Protein AF-A0A0F8ZP83-F1 (afdb_monomer_lite)

Organism: NCBI:txid412755

Foldseek 3Di:
DVLLCVLVVLVVQLLVQLCVQLVVVVLNVCSVCPQPVCPPCLNVVQVSCQAPNDDDQFANCADPVRHGDLPCRSRPSNVRSVVVSLCVQLLNQVVQWDQDPVRDIDGDDRDPSSVSSVVSSVSSVVVSVVD

pLDDT: mean 89.56, std 13.1, range [46.12, 98.75]

InterPro domains:
  IPR043721 Family of unknown function DUF5662 [PF18907] (5-127)

Structure (mmCIF, N/CA/C/O backbone):
data_AF-A0A0F8ZP83-F1
#
_entry.id   AF-A0A0F8ZP83-F1
#
loop_
_atom_site.group_PDB
_atom_site.id
_atom_site.type_symbol
_atom_site.label_atom_id
_atom_site.label_alt_id
_atom_site.label_comp_id
_atom_site.label_asym_id
_atom_site.label_entity_id
_atom_site.label_seq_id
_atom_site.pdbx_PDB_ins_code
_atom_site.Cartn_x
_atom_site.Cartn_y
_atom_site.Cartn_z
_atom_site.occupancy
_atom_site.B_iso_or_equiv
_atom_site.auth_seq_id
_atom_site.auth_comp_id
_atom_site.auth_asym_id
_atom_site.auth_atom_id
_atom_site.pdbx_PDB_model_num
ATOM 1 N N . MET A 1 1 ? 17.027 15.631 -5.068 1.00 65.50 1 MET A N 1
ATOM 2 C CA . MET A 1 1 ? 16.570 15.962 -3.698 1.00 65.50 1 MET A CA 1
ATOM 3 C C . MET A 1 1 ? 15.066 16.210 -3.624 1.00 65.50 1 MET A C 1
ATOM 5 O O . MET A 1 1 ? 14.412 15.452 -2.929 1.00 65.50 1 MET A O 1
ATOM 9 N N . LYS A 1 2 ? 14.483 17.157 -4.380 1.00 87.19 2 LYS A N 1
ATOM 10 C CA . LYS A 1 2 ? 13.035 17.475 -4.326 1.00 87.19 2 LYS A CA 1
ATOM 11 C C . LYS A 1 2 ? 12.098 16.253 -4.436 1.00 87.19 2 LYS A C 1
ATOM 13 O O . LYS A 1 2 ? 11.262 16.070 -3.562 1.00 87.19 2 LYS A O 1
ATOM 18 N N . LYS A 1 3 ? 12.316 15.368 -5.419 1.00 88.31 3 LYS A N 1
ATOM 19 C CA . LYS A 1 3 ? 11.506 14.147 -5.614 1.00 88.31 3 LYS A CA 1
ATOM 20 C C . LYS A 1 3 ? 11.508 13.171 -4.429 1.00 88.31 3 LYS A C 1
ATOM 22 O O . LYS A 1 3 ? 10.479 12.586 -4.128 1.00 88.31 3 LYS A O 1
ATOM 27 N N . TYR A 1 4 ? 12.636 13.047 -3.721 1.00 91.56 4 TYR A N 1
ATOM 28 C CA . TYR A 1 4 ? 12.756 12.171 -2.549 1.00 91.56 4 TYR A CA 1
ATOM 29 C C . TYR A 1 4 ? 11.846 12.660 -1.429 1.00 91.56 4 TYR A C 1
ATOM 31 O O . TYR A 1 4 ? 11.096 11.877 -0.86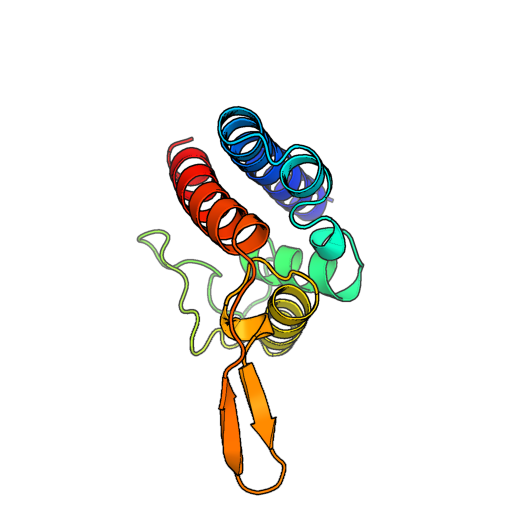1 1.00 91.56 4 TYR A O 1
ATOM 39 N N . PHE A 1 5 ? 11.881 13.967 -1.154 1.00 93.31 5 PHE A N 1
ATOM 40 C CA . PHE A 1 5 ? 11.021 14.583 -0.150 1.00 93.31 5 PHE A CA 1
ATOM 41 C C . PHE A 1 5 ? 9.548 14.539 -0.554 1.00 93.31 5 PHE A C 1
ATOM 43 O O . PHE A 1 5 ? 8.713 14.265 0.296 1.00 93.31 5 PHE A O 1
ATOM 50 N N . GLN A 1 6 ? 9.226 14.751 -1.834 1.00 91.31 6 GLN A N 1
ATOM 51 C CA . GLN A 1 6 ? 7.848 14.653 -2.324 1.00 91.31 6 GLN A CA 1
ATOM 52 C C . GLN A 1 6 ? 7.279 13.242 -2.146 1.00 91.31 6 GLN A C 1
ATOM 54 O O . GLN A 1 6 ? 6.196 13.093 -1.586 1.00 91.31 6 GLN A O 1
ATOM 59 N N . TYR A 1 7 ? 8.025 12.214 -2.559 1.00 93.00 7 TYR A N 1
ATOM 60 C CA . TYR A 1 7 ? 7.585 10.831 -2.406 1.00 93.00 7 TYR A CA 1
ATOM 61 C C . TYR A 1 7 ? 7.539 10.397 -0.935 1.00 93.00 7 TYR A C 1
ATOM 63 O O . TYR A 1 7 ? 6.557 9.804 -0.500 1.00 93.00 7 TYR A O 1
ATOM 71 N N . LEU A 1 8 ? 8.555 10.742 -0.136 1.00 95.69 8 LEU A N 1
ATOM 72 C CA . LEU A 1 8 ? 8.561 10.436 1.297 1.00 95.69 8 LEU A CA 1
ATOM 73 C C . LEU A 1 8 ? 7.386 11.104 2.022 1.00 95.69 8 LEU A C 1
ATOM 75 O O . LEU A 1 8 ? 6.731 10.466 2.842 1.00 95.69 8 LEU A O 1
ATOM 79 N N . TRP A 1 9 ? 7.097 12.369 1.705 1.00 94.69 9 TRP A N 1
ATOM 80 C CA . TRP A 1 9 ? 5.954 13.087 2.265 1.00 94.69 9 TRP A CA 1
ATOM 81 C C . TRP A 1 9 ? 4.629 12.427 1.886 1.00 94.69 9 TRP A C 1
ATOM 83 O O . TRP A 1 9 ? 3.775 12.243 2.751 1.00 94.69 9 TRP A O 1
ATOM 93 N N . TYR A 1 10 ? 4.485 12.011 0.625 1.00 93.00 10 TYR A N 1
ATOM 94 C CA . TYR A 1 10 ? 3.336 11.234 0.168 1.00 93.00 10 TYR A CA 1
ATOM 95 C C . TYR A 1 10 ? 3.164 9.942 0.983 1.00 93.00 10 TYR A C 1
ATOM 97 O O . TYR A 1 10 ? 2.094 9.722 1.542 1.00 93.00 10 TYR A O 1
ATOM 105 N N . VAL A 1 11 ? 4.224 9.142 1.147 1.00 95.56 11 VAL A N 1
ATOM 106 C CA . VAL A 1 11 ? 4.171 7.887 1.922 1.00 95.56 11 VAL A CA 1
ATOM 107 C C . VAL A 1 11 ? 3.778 8.138 3.381 1.00 95.56 11 VAL A C 1
ATOM 109 O O . VAL A 1 11 ? 2.905 7.449 3.907 1.00 95.56 11 VAL A O 1
ATOM 112 N N . ILE A 1 12 ? 4.383 9.133 4.042 1.00 96.38 12 ILE A N 1
ATOM 113 C CA . ILE A 1 12 ? 4.078 9.470 5.444 1.00 96.38 12 ILE A CA 1
ATOM 114 C C . ILE A 1 12 ? 2.616 9.898 5.596 1.00 96.38 12 ILE A C 1
ATOM 116 O O . ILE A 1 12 ? 1.935 9.471 6.531 1.00 96.38 12 ILE A O 1
ATOM 120 N N . ARG A 1 13 ? 2.128 10.737 4.681 1.00 95.62 13 ARG A N 1
ATOM 121 C CA . ARG A 1 13 ? 0.768 11.267 4.722 1.00 95.62 13 ARG A CA 1
ATOM 122 C C . ARG A 1 13 ? -0.281 10.191 4.448 1.00 95.62 13 ARG A C 1
ATOM 124 O O . ARG A 1 13 ? -1.229 10.085 5.227 1.00 95.62 13 ARG A O 1
ATOM 131 N N . HIS A 1 14 ? -0.083 9.371 3.415 1.00 96.00 14 HIS A N 1
ATOM 132 C CA . HIS A 1 14 ? -0.947 8.225 3.118 1.00 96.00 14 HIS A CA 1
ATOM 133 C C . HIS A 1 14 ? -1.035 7.307 4.336 1.00 96.00 14 HIS A C 1
ATOM 135 O O . HIS A 1 14 ? -2.114 7.077 4.886 1.00 96.00 14 HIS A O 1
ATOM 141 N N . LYS A 1 15 ? 0.130 6.905 4.861 1.00 96.81 15 LYS A N 1
ATOM 142 C CA . LYS A 1 15 ? 0.229 6.065 6.053 1.00 96.81 15 LYS A CA 1
ATOM 143 C C . LYS A 1 15 ? -0.502 6.659 7.257 1.00 96.81 15 LYS A C 1
ATOM 145 O O . LYS A 1 15 ? -1.151 5.920 7.993 1.00 96.81 15 LYS A O 1
ATOM 150 N N . TRP A 1 16 ? -0.422 7.972 7.470 1.00 97.38 16 TRP A N 1
ATOM 151 C CA . TRP A 1 16 ? -1.140 8.647 8.552 1.00 97.38 16 TRP A CA 1
ATOM 152 C C . TRP A 1 16 ? -2.661 8.501 8.420 1.00 97.38 16 TRP A C 1
ATOM 154 O O . TRP A 1 16 ? -3.335 8.193 9.407 1.00 97.38 16 TRP A O 1
ATOM 164 N N . PHE A 1 17 ? -3.216 8.685 7.219 1.00 97.88 17 PHE A N 1
ATOM 165 C CA . PHE A 1 17 ? -4.652 8.511 6.999 1.00 97.88 17 PHE A CA 1
ATOM 166 C C . PHE A 1 17 ? -5.095 7.063 7.201 1.00 97.88 17 PHE A C 1
ATOM 168 O O . PHE A 1 17 ? -6.077 6.840 7.913 1.00 97.88 17 PHE A O 1
ATOM 175 N N . VAL A 1 18 ? -4.351 6.096 6.660 1.00 98.38 18 VAL A N 1
ATOM 176 C CA . VAL A 1 18 ? -4.659 4.669 6.841 1.00 98.38 18 VAL A CA 1
ATOM 177 C C . VAL A 1 18 ? -4.577 4.275 8.312 1.00 98.38 18 VAL A C 1
ATOM 179 O O . VAL A 1 18 ? -5.500 3.658 8.837 1.00 98.38 18 VAL A O 1
ATOM 182 N N . MET A 1 19 ? -3.536 4.716 9.024 1.00 98.31 19 MET A N 1
ATOM 183 C CA . MET A 1 19 ? -3.376 4.451 10.455 1.00 98.31 19 MET A CA 1
ATOM 184 C C . MET A 1 19 ? -4.578 4.951 11.267 1.00 98.31 19 MET A C 1
ATOM 186 O O . MET A 1 19 ? -5.069 4.230 12.135 1.00 98.31 19 MET A O 1
ATOM 190 N N . ARG A 1 20 ? -5.102 6.147 10.965 1.00 98.31 20 ARG A N 1
ATOM 191 C CA . ARG A 1 20 ? -6.299 6.681 11.637 1.00 98.31 20 ARG A CA 1
ATOM 192 C C . ARG A 1 20 ? -7.538 5.826 11.397 1.00 98.31 20 ARG A C 1
ATOM 194 O O . ARG A 1 20 ? -8.329 5.665 12.324 1.00 98.31 20 ARG A O 1
ATOM 201 N N . GLU A 1 21 ? -7.731 5.304 10.189 1.00 98.38 21 GLU A N 1
ATOM 202 C CA . GLU A 1 21 ? -8.861 4.414 9.903 1.00 98.38 21 GLU A CA 1
ATOM 203 C C . GLU A 1 21 ? -8.678 3.044 10.563 1.00 98.38 21 GLU A C 1
ATOM 205 O O . GLU A 1 21 ? -9.590 2.583 11.249 1.00 98.38 21 GLU A O 1
ATOM 210 N N . CYS A 1 22 ? -7.479 2.459 10.499 1.00 98.62 22 CYS A N 1
ATOM 211 C CA . CYS A 1 22 ? -7.144 1.216 11.199 1.00 98.62 22 CYS A CA 1
ATOM 212 C C . CYS A 1 22 ? -7.400 1.318 12.713 1.00 98.62 22 CYS A C 1
ATOM 214 O O . CYS A 1 22 ? -7.931 0.391 13.325 1.00 98.62 22 CYS A O 1
ATOM 216 N N . PHE A 1 23 ? -7.080 2.463 13.326 1.00 98.56 23 PHE A N 1
ATOM 217 C CA . PHE A 1 23 ? -7.276 2.683 14.762 1.00 98.56 23 PHE A CA 1
ATOM 218 C C . PHE A 1 23 ? -8.756 2.740 15.152 1.00 98.56 23 PHE A C 1
ATOM 220 O O . PHE A 1 23 ? -9.113 2.262 16.227 1.00 98.56 23 PHE A O 1
ATOM 227 N N . LYS A 1 24 ? -9.631 3.256 14.279 1.00 98.25 24 LYS A N 1
ATOM 228 C CA . LYS A 1 24 ? -11.089 3.204 14.493 1.00 98.25 24 LYS A CA 1
ATOM 229 C C . LYS A 1 24 ? -11.635 1.778 14.434 1.00 98.25 24 LYS A C 1
ATOM 231 O O . LYS A 1 24 ? -12.647 1.499 15.062 1.00 98.25 24 LYS A O 1
ATOM 236 N N . GLN A 1 25 ? -10.972 0.898 13.686 1.00 98.12 25 GLN A N 1
ATOM 237 C CA . GLN A 1 25 ? -11.347 -0.509 13.523 1.00 98.12 25 GLN A CA 1
ATOM 238 C C . GLN A 1 25 ? -10.678 -1.443 14.552 1.00 98.12 25 GLN A C 1
ATOM 240 O O . GLN A 1 25 ? -10.880 -2.654 14.498 1.00 98.12 25 GLN A O 1
ATOM 245 N N . GLY A 1 26 ? -9.863 -0.910 15.474 1.00 98.25 26 GLY A N 1
ATOM 246 C CA . GLY A 1 26 ? -9.164 -1.691 16.503 1.00 98.25 26 GLY A CA 1
ATOM 247 C C . GLY A 1 26 ? -7.952 -2.495 16.008 1.00 98.25 26 GLY A C 1
ATOM 248 O O . GLY A 1 26 ? -7.355 -3.237 16.783 1.00 98.25 26 GLY A O 1
ATOM 249 N N . ILE A 1 27 ? -7.544 -2.342 14.743 1.00 98.44 27 ILE A N 1
ATOM 250 C CA . ILE A 1 27 ? -6.386 -3.035 14.147 1.00 98.44 27 ILE A CA 1
ATOM 251 C C . ILE A 1 27 ? -5.123 -2.161 14.219 1.00 98.44 27 ILE A C 1
ATOM 253 O O . ILE A 1 27 ? -4.555 -1.726 13.216 1.00 98.44 27 ILE A O 1
ATOM 257 N N . TYR A 1 28 ? -4.689 -1.857 15.446 1.00 98.38 28 TYR A N 1
ATOM 258 C CA . TYR A 1 28 ? -3.593 -0.913 15.704 1.00 98.38 28 TYR A CA 1
ATOM 259 C C . TYR A 1 28 ? -2.267 -1.339 15.070 1.00 98.38 28 TYR A C 1
ATOM 261 O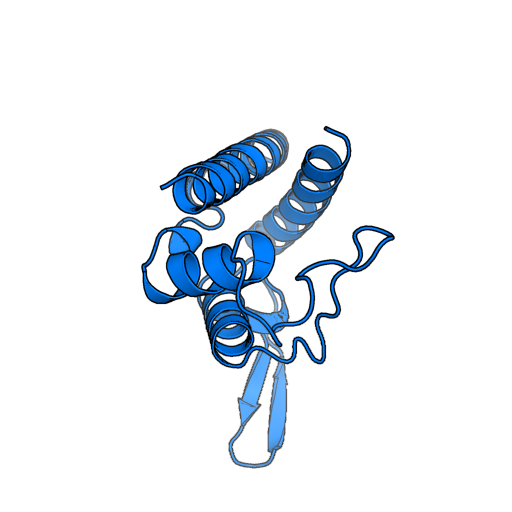 O . TYR A 1 28 ? -1.572 -0.512 14.479 1.00 98.38 28 TYR A O 1
ATOM 269 N N . TRP A 1 29 ? -1.928 -2.629 15.156 1.00 98.25 29 TRP A N 1
ATOM 270 C CA . TRP A 1 29 ? -0.683 -3.151 14.594 1.00 98.25 29 TRP A CA 1
ATOM 271 C C . TRP A 1 29 ? -0.629 -2.975 13.076 1.00 98.25 29 TRP A C 1
ATOM 273 O O . TRP A 1 29 ? 0.371 -2.481 12.557 1.00 98.25 29 TRP A O 1
ATOM 283 N N . GLN A 1 30 ? -1.718 -3.296 12.374 1.00 98.38 30 GLN A N 1
ATOM 284 C CA . GLN A 1 30 ? -1.858 -3.076 10.935 1.00 98.38 30 GLN A CA 1
ATOM 285 C C . GLN A 1 30 ? -1.699 -1.591 10.606 1.00 98.38 30 GLN A C 1
ATOM 287 O O . GLN A 1 30 ? -0.890 -1.250 9.760 1.00 98.38 30 GLN A O 1
ATOM 292 N N . GLY A 1 31 ? -2.348 -0.678 11.337 1.00 98.19 31 GLY A N 1
ATOM 293 C CA . GLY A 1 31 ? -2.162 0.765 11.121 1.00 98.19 31 GLY A CA 1
ATOM 294 C C . GLY A 1 31 ? -0.704 1.232 11.280 1.00 98.19 31 GLY A C 1
ATOM 295 O O . GLY A 1 31 ? -0.181 1.975 10.442 1.00 98.19 31 GLY A O 1
ATOM 296 N N . VAL A 1 32 ? -0.016 0.762 12.326 1.00 98.12 32 VAL A N 1
ATOM 297 C CA . VAL A 1 32 ? 1.394 1.103 12.589 1.00 98.12 32 VAL A CA 1
ATOM 298 C C . VAL A 1 32 ? 2.331 0.485 11.554 1.00 98.12 32 VAL A C 1
ATOM 300 O O . VAL A 1 32 ? 3.284 1.144 11.140 1.00 98.12 32 VAL A O 1
ATOM 303 N N . THR A 1 33 ? 2.055 -0.725 11.071 1.00 97.88 33 THR A N 1
ATOM 304 C CA . THR A 1 33 ? 2.931 -1.443 10.126 1.00 97.88 33 THR A CA 1
ATOM 305 C C . THR A 1 33 ? 2.560 -1.301 8.657 1.00 97.88 33 THR A C 1
ATOM 307 O O . THR A 1 33 ? 3.374 -1.648 7.804 1.00 97.88 33 THR A O 1
ATOM 310 N N . HIS A 1 34 ? 1.404 -0.701 8.370 1.00 98.38 34 HIS A N 1
ATOM 311 C CA . HIS A 1 34 ? 0.891 -0.476 7.025 1.00 98.38 34 HIS A CA 1
ATOM 312 C C . HIS A 1 34 ? 1.973 0.114 6.119 1.00 98.38 34 HIS A C 1
ATOM 314 O O . HIS A 1 34 ? 2.530 1.174 6.438 1.00 98.38 34 HIS A O 1
ATOM 320 N N . ASP A 1 35 ? 2.272 -0.594 5.031 1.00 97.69 35 ASP A N 1
ATOM 321 C CA . ASP A 1 35 ? 3.151 -0.160 3.948 1.00 97.69 35 ASP A CA 1
ATOM 322 C C . ASP A 1 35 ? 4.558 0.300 4.345 1.00 97.69 35 ASP A C 1
ATOM 324 O O . ASP A 1 35 ? 5.217 1.032 3.606 1.00 97.69 35 ASP A O 1
ATOM 328 N N . ILE A 1 36 ? 5.099 -0.187 5.469 1.00 97.25 36 ILE A N 1
ATOM 329 C CA . ILE A 1 36 ? 6.504 0.086 5.830 1.00 97.25 36 ILE A CA 1
ATOM 330 C C . ILE A 1 36 ? 7.467 -0.369 4.716 1.00 97.25 36 ILE A C 1
ATOM 332 O O . ILE A 1 36 ? 8.525 0.238 4.527 1.00 97.25 36 ILE A O 1
ATOM 336 N N . SER A 1 37 ? 7.093 -1.383 3.925 1.00 97.50 37 SER A N 1
ATOM 337 C CA . SER A 1 37 ? 7.893 -1.864 2.794 1.00 97.50 37 SER A CA 1
ATOM 338 C C . SER A 1 37 ? 8.181 -0.785 1.739 1.00 97.50 37 SER A C 1
ATOM 340 O O . SER A 1 37 ? 9.236 -0.838 1.109 1.00 97.50 37 SER A O 1
ATOM 342 N N . LYS A 1 38 ? 7.336 0.256 1.617 1.00 96.88 38 LYS A N 1
ATOM 343 C CA . LYS A 1 38 ? 7.540 1.402 0.705 1.00 96.88 38 LYS A CA 1
ATOM 344 C C . LYS A 1 38 ? 8.837 2.162 0.968 1.00 96.88 38 LYS A C 1
ATOM 346 O O . LYS A 1 38 ? 9.295 2.897 0.095 1.00 96.88 38 LYS A O 1
ATOM 351 N N . LEU A 1 39 ? 9.411 2.012 2.164 1.00 97.19 39 LEU A N 1
ATOM 352 C CA . LEU A 1 39 ? 10.684 2.615 2.562 1.00 97.19 39 LEU A CA 1
ATOM 353 C C . LEU A 1 39 ? 11.901 1.766 2.161 1.00 97.19 39 LEU A C 1
ATOM 355 O O . LEU A 1 39 ? 13.029 2.256 2.212 1.00 97.19 39 LEU A O 1
ATOM 359 N N . LEU A 1 40 ? 11.707 0.513 1.735 1.00 97.69 40 LEU A N 1
ATOM 360 C CA . LEU A 1 40 ? 12.791 -0.319 1.216 1.00 97.69 40 LEU A CA 1
ATOM 361 C C . LEU A 1 40 ? 13.285 0.248 -0.121 1.00 97.69 40 LEU A C 1
ATOM 363 O O . LEU A 1 40 ? 12.458 0.591 -0.965 1.00 97.69 40 LEU A O 1
ATOM 367 N N . PRO A 1 41 ? 14.602 0.258 -0.405 1.00 97.19 41 PRO A N 1
ATOM 368 C CA . PRO A 1 41 ? 15.130 0.797 -1.664 1.00 97.19 41 PRO A CA 1
ATOM 369 C C . PRO A 1 41 ? 14.518 0.175 -2.929 1.00 97.19 41 PRO A C 1
ATOM 371 O O . PRO A 1 41 ? 14.390 0.857 -3.943 1.00 97.19 41 PRO A O 1
ATOM 374 N N . SER A 1 42 ? 14.113 -1.100 -2.849 1.00 97.50 42 SER A N 1
ATOM 375 C CA . SER A 1 42 ? 13.469 -1.849 -3.941 1.00 97.50 42 SER A CA 1
ATOM 376 C C . SER A 1 42 ? 12.050 -1.382 -4.280 1.00 97.50 42 SER A C 1
ATOM 378 O O . SER A 1 42 ? 11.582 -1.662 -5.376 1.00 97.50 42 SER A O 1
ATOM 380 N N . GLU A 1 43 ? 11.388 -0.652 -3.381 1.00 97.56 43 GLU A N 1
ATOM 381 C CA . GLU A 1 43 ? 10.090 -0.011 -3.629 1.00 97.56 43 GLU A CA 1
ATOM 382 C C . GLU A 1 43 ? 10.233 1.511 -3.709 1.00 97.56 43 GLU A C 1
ATOM 384 O O . GLU A 1 43 ? 9.705 2.141 -4.620 1.00 97.56 43 GLU A O 1
ATOM 389 N N . PHE A 1 44 ? 11.006 2.111 -2.804 1.00 96.44 44 PHE A N 1
ATOM 390 C CA . PHE A 1 44 ? 11.124 3.559 -2.689 1.00 96.44 44 PHE A CA 1
ATOM 391 C C . PHE A 1 44 ? 11.641 4.211 -3.973 1.00 96.44 44 PHE A C 1
ATOM 393 O O . PHE A 1 44 ? 11.048 5.169 -4.466 1.00 96.44 44 PHE A O 1
ATOM 400 N N . MET A 1 45 ? 12.751 3.704 -4.524 1.00 95.00 45 MET A N 1
ATOM 401 C CA . MET A 1 45 ? 13.398 4.343 -5.673 1.00 95.00 45 MET A CA 1
ATOM 402 C C . MET A 1 45 ? 12.548 4.247 -6.946 1.00 95.00 45 MET A C 1
ATOM 404 O O . MET A 1 45 ? 12.383 5.284 -7.593 1.00 95.00 45 MET A O 1
ATOM 408 N N . PRO A 1 46 ? 11.976 3.077 -7.308 1.00 93.81 46 PRO A N 1
ATOM 409 C CA . PRO A 1 46 ? 11.138 2.982 -8.499 1.00 93.81 46 PRO A CA 1
ATOM 410 C C . PRO A 1 46 ? 9.845 3.792 -8.391 1.00 93.81 46 PRO A C 1
ATOM 412 O O . PRO A 1 46 ? 9.536 4.532 -9.316 1.00 93.81 46 PRO A O 1
ATOM 415 N N . TYR A 1 47 ? 9.134 3.750 -7.257 1.00 93.06 47 TYR A N 1
ATOM 416 C CA . TYR A 1 47 ? 7.925 4.566 -7.073 1.00 93.06 47 TYR A CA 1
ATOM 417 C C . TYR A 1 47 ? 8.225 6.067 -7.145 1.00 93.06 47 TYR A C 1
ATOM 419 O O . TYR A 1 47 ? 7.520 6.816 -7.821 1.00 93.06 47 TYR A O 1
ATOM 427 N N . MET A 1 48 ? 9.282 6.517 -6.462 1.00 93.06 48 MET A N 1
ATOM 428 C CA . MET A 1 48 ? 9.702 7.915 -6.507 1.00 93.06 48 MET A CA 1
ATOM 429 C C . MET A 1 48 ? 10.030 8.345 -7.941 1.00 93.06 48 MET A C 1
ATOM 431 O O . MET A 1 48 ? 9.643 9.438 -8.350 1.00 93.06 48 MET A O 1
ATOM 435 N N . GLU A 1 49 ? 10.752 7.519 -8.702 1.00 90.12 49 GLU A N 1
ATOM 436 C CA . GLU A 1 49 ? 11.085 7.835 -10.093 1.00 90.12 49 GLU A CA 1
ATOM 437 C C . GLU A 1 49 ? 9.846 7.847 -10.992 1.00 90.12 49 GLU A C 1
ATOM 439 O O . GLU A 1 49 ? 9.715 8.745 -11.817 1.00 90.12 49 GLU A O 1
ATOM 444 N N . HIS A 1 50 ? 8.925 6.908 -10.792 1.00 88.31 50 HIS A N 1
ATOM 445 C CA . HIS A 1 50 ? 7.712 6.785 -11.592 1.00 88.31 50 HIS A CA 1
ATOM 446 C C . HIS A 1 50 ? 6.762 7.980 -11.412 1.00 88.31 50 HIS A C 1
ATOM 448 O O . HIS A 1 50 ? 6.279 8.559 -12.383 1.00 88.31 50 HIS A O 1
ATOM 454 N N . PHE A 1 51 ? 6.515 8.388 -10.162 1.00 86.50 51 PHE A N 1
ATOM 455 C CA . PHE A 1 51 ? 5.537 9.438 -9.853 1.00 86.50 51 PHE A CA 1
ATOM 456 C C . PHE A 1 51 ? 6.128 10.851 -9.779 1.00 86.50 51 PHE A C 1
ATOM 458 O O . PHE A 1 51 ? 5.414 11.824 -10.019 1.00 86.50 51 PHE A O 1
ATOM 465 N N . TYR A 1 52 ? 7.410 10.985 -9.432 1.00 87.62 52 TYR A N 1
ATOM 466 C CA . TYR A 1 52 ? 8.059 12.281 -9.178 1.00 87.62 52 TYR A CA 1
ATOM 467 C C . TYR A 1 52 ? 9.369 12.468 -9.957 1.00 87.62 52 TYR A C 1
ATOM 469 O O . TYR A 1 52 ? 10.057 13.481 -9.782 1.00 87.62 52 TYR A O 1
ATOM 477 N N . GLY A 1 53 ? 9.758 11.496 -10.784 1.00 83.81 53 GLY A N 1
ATOM 478 C CA . GLY A 1 53 ? 10.896 11.610 -11.687 1.00 83.81 53 GLY A CA 1
ATOM 479 C C . GLY A 1 53 ? 10.584 12.460 -12.916 1.00 83.81 53 GLY A C 1
ATOM 480 O O . GLY A 1 53 ? 9.458 12.880 -13.164 1.00 83.81 53 GLY A O 1
ATOM 481 N N . SER A 1 54 ? 11.629 12.739 -13.688 1.00 66.94 54 SER A N 1
ATOM 482 C CA . SER A 1 54 ? 11.562 13.568 -14.898 1.00 66.94 54 SER A CA 1
ATOM 483 C C . SER A 1 54 ? 12.103 12.833 -16.124 1.00 66.94 54 SER A C 1
ATOM 485 O O . SER A 1 54 ? 12.561 13.468 -17.075 1.00 66.94 54 SER A O 1
ATOM 487 N N . LYS A 1 55 ? 12.146 11.495 -16.082 1.00 62.16 55 LYS A N 1
ATOM 488 C CA . LYS A 1 55 ? 12.681 10.687 -17.180 1.00 62.16 55 LYS A CA 1
ATOM 489 C C . LYS A 1 55 ? 11.782 10.800 -18.407 1.00 62.16 55 LYS A C 1
ATOM 491 O O . LYS A 1 55 ? 10.588 10.521 -18.356 1.00 62.16 55 LYS A O 1
ATOM 496 N N . ILE A 1 56 ? 12.394 11.186 -19.522 1.00 49.97 56 ILE A N 1
ATOM 497 C CA . ILE A 1 56 ? 11.777 11.188 -20.848 1.00 49.97 56 ILE A CA 1
ATOM 498 C C . ILE A 1 56 ? 11.409 9.739 -21.202 1.00 49.97 56 ILE A C 1
ATOM 500 O O . ILE A 1 56 ? 12.266 8.862 -21.135 1.00 49.97 56 ILE A O 1
ATOM 504 N N . GLY A 1 57 ? 10.149 9.489 -21.568 1.00 50.06 57 GLY A N 1
ATOM 505 C CA . GLY A 1 57 ? 9.683 8.175 -22.033 1.00 50.06 57 GLY A CA 1
ATOM 506 C C . GLY A 1 57 ? 9.114 7.239 -20.961 1.00 50.06 57 GLY A C 1
ATOM 507 O O . GLY A 1 57 ? 8.618 6.177 -21.318 1.00 50.06 57 GLY A O 1
ATOM 508 N N . ILE A 1 58 ? 9.122 7.625 -19.681 1.00 52.91 58 ILE A N 1
ATOM 509 C CA . ILE A 1 58 ? 8.256 6.992 -18.674 1.00 52.91 58 ILE A CA 1
ATOM 510 C C . ILE A 1 58 ? 6.884 7.659 -18.799 1.00 52.91 58 ILE A C 1
ATOM 512 O O . ILE A 1 58 ? 6.816 8.887 -18.930 1.00 52.91 58 ILE A O 1
ATOM 516 N N . SER A 1 59 ? 5.802 6.869 -18.835 1.00 51.97 59 SER A N 1
ATOM 517 C CA . SER A 1 59 ? 4.454 7.442 -18.811 1.00 51.97 59 SER A CA 1
ATOM 518 C C . SER A 1 59 ? 4.389 8.403 -17.627 1.00 51.97 59 SER A C 1
ATOM 520 O O . SER A 1 59 ? 4.941 8.105 -16.568 1.00 51.97 59 SER A O 1
ATOM 522 N N . ARG A 1 60 ? 3.809 9.604 -17.791 1.00 60.06 60 ARG A N 1
ATOM 523 C CA . ARG A 1 60 ? 3.530 10.424 -16.606 1.00 60.06 60 ARG A CA 1
ATOM 524 C C . ARG A 1 60 ? 2.780 9.488 -15.670 1.00 60.06 60 ARG A C 1
ATOM 526 O O . ARG A 1 60 ? 1.744 8.967 -16.077 1.00 60.06 60 ARG A O 1
ATOM 533 N N . GLY A 1 61 ? 3.325 9.242 -14.475 1.00 61.28 61 GLY A N 1
ATOM 534 C CA . GLY A 1 61 ? 2.777 8.244 -13.556 1.00 61.28 61 GLY A CA 1
ATOM 535 C C . GLY A 1 61 ? 1.312 8.502 -13.209 1.00 61.28 61 GLY A C 1
ATOM 536 O O . GLY A 1 61 ? 0.695 7.680 -12.556 1.00 61.28 61 GLY A O 1
ATOM 537 N N . ARG A 1 62 ? 0.751 9.641 -13.633 1.00 71.19 62 ARG A N 1
ATOM 538 C CA . ARG A 1 62 ? -0.674 9.908 -13.784 1.00 71.19 62 ARG A CA 1
ATOM 539 C C . ARG A 1 62 ? -0.923 10.677 -15.087 1.00 71.19 62 ARG A C 1
ATOM 541 O O . ARG A 1 62 ? -0.095 11.498 -15.487 1.00 71.19 62 ARG A O 1
ATOM 548 N N . ASP A 1 63 ? -2.059 10.438 -15.727 1.00 72.50 63 ASP A N 1
ATOM 549 C CA . ASP A 1 63 ? -2.545 11.245 -16.842 1.00 72.50 63 ASP A CA 1
ATOM 550 C C . ASP A 1 63 ? -3.078 12.613 -16.369 1.00 72.50 63 ASP A C 1
ATOM 552 O O . ASP A 1 63 ? -2.975 12.980 -15.197 1.00 72.50 63 ASP A O 1
ATOM 556 N N . GLU A 1 64 ? -3.637 13.395 -17.293 1.00 71.06 64 GLU A N 1
ATOM 557 C CA . GLU A 1 64 ? -4.167 14.740 -17.024 1.00 71.06 64 GLU A CA 1
ATOM 558 C C . GLU A 1 64 ? -5.330 14.748 -16.019 1.00 71.06 64 GLU A C 1
ATOM 560 O O . GLU A 1 64 ? -5.580 15.767 -15.379 1.00 71.06 64 GLU A O 1
ATOM 565 N N . THR A 1 65 ? -6.009 13.611 -15.840 1.00 70.00 65 THR A N 1
ATOM 566 C CA . THR A 1 65 ? -7.089 13.430 -14.859 1.00 70.00 65 THR A CA 1
ATOM 567 C C . THR A 1 65 ? -6.571 13.008 -13.483 1.00 70.00 65 THR A C 1
ATOM 569 O O . THR A 1 65 ? -7.338 12.938 -12.524 1.00 70.00 65 THR A O 1
ATOM 572 N N . GLY A 1 66 ? -5.271 12.725 -13.361 1.00 65.81 66 GLY A N 1
ATOM 573 C CA . GLY A 1 66 ? -4.686 12.143 -12.158 1.00 65.81 66 GLY A CA 1
ATOM 574 C C . GLY A 1 66 ? -4.799 10.615 -12.097 1.00 65.81 66 GLY A C 1
ATOM 575 O O . GLY A 1 66 ? -4.380 10.025 -11.098 1.00 65.81 66 GLY A O 1
ATOM 576 N N . TYR A 1 67 ? -5.318 9.961 -13.140 1.00 66.69 67 TYR A N 1
ATOM 577 C CA . TYR A 1 67 ? -5.432 8.507 -13.212 1.00 66.69 67 TYR A CA 1
ATOM 578 C C . TYR A 1 67 ? -4.100 7.882 -13.641 1.00 66.69 67 TYR A C 1
ATOM 580 O O . TYR A 1 67 ? -3.473 8.337 -14.594 1.00 66.69 67 TYR A O 1
ATOM 588 N N . TYR A 1 68 ? -3.647 6.829 -12.956 1.00 72.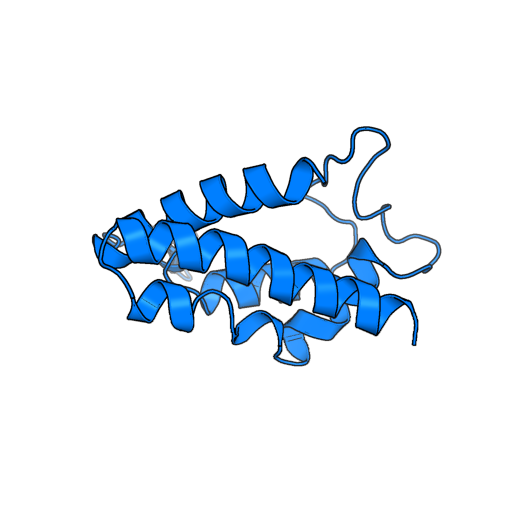00 68 TYR A N 1
ATOM 589 C CA . TYR A 1 68 ? -2.511 6.025 -13.421 1.00 72.00 68 TYR A CA 1
ATOM 590 C C . TYR A 1 68 ? -3.006 4.720 -14.031 1.00 72.00 68 TYR A C 1
ATOM 592 O O . TYR A 1 68 ? -4.012 4.182 -13.578 1.00 72.00 68 TYR A O 1
ATOM 600 N N . LYS A 1 69 ? -2.300 4.201 -15.042 1.00 72.31 69 LYS A N 1
ATOM 601 C CA . LYS A 1 69 ? -2.630 2.925 -15.691 1.00 72.31 69 LYS A CA 1
ATOM 602 C C . LYS A 1 69 ? -1.948 1.768 -14.949 1.00 72.31 69 LYS A C 1
ATOM 604 O O . LYS A 1 69 ? -0.742 1.603 -15.104 1.00 72.31 69 LYS A O 1
ATOM 609 N N . PRO A 1 70 ? -2.678 0.943 -14.176 1.00 67.94 70 PRO A N 1
ATOM 610 C CA . PRO A 1 70 ? -2.071 -0.122 -13.377 1.00 67.94 70 PRO A CA 1
ATOM 611 C C . PRO A 1 70 ? -1.679 -1.365 -14.184 1.00 67.94 70 PRO A C 1
ATOM 613 O O . PRO A 1 70 ? -0.972 -2.222 -13.668 1.00 67.94 70 PRO A O 1
ATOM 616 N N . THR A 1 71 ? -2.167 -1.503 -15.418 1.00 67.69 71 THR A N 1
ATOM 617 C CA . THR A 1 71 ? -1.972 -2.704 -16.247 1.00 67.69 71 THR A CA 1
ATOM 618 C C . THR A 1 71 ? -0.811 -2.598 -17.228 1.00 67.69 71 THR A C 1
ATOM 620 O O . THR A 1 71 ? -0.361 -3.620 -17.733 1.00 67.69 71 THR A O 1
ATOM 623 N N . ASP A 1 72 ? -0.355 -1.382 -17.523 1.00 70.56 72 ASP A N 1
ATOM 624 C CA . ASP A 1 72 ? 0.781 -1.116 -18.402 1.00 70.56 72 ASP A CA 1
ATOM 625 C C . ASP A 1 72 ? 1.301 0.294 -18.116 1.00 70.56 72 ASP A C 1
ATOM 627 O O . ASP A 1 72 ? 0.704 1.300 -18.518 1.00 70.56 72 ASP A O 1
ATOM 631 N N . THR A 1 73 ? 2.387 0.359 -17.354 1.00 75.81 73 THR A N 1
ATOM 632 C CA . THR A 1 73 ? 2.966 1.621 -16.882 1.00 75.81 73 THR A CA 1
ATOM 633 C C . THR A 1 73 ? 4.065 2.124 -17.824 1.00 75.81 73 THR A C 1
ATOM 635 O O . THR A 1 73 ? 4.487 3.283 -17.729 1.00 75.81 73 THR A O 1
ATOM 638 N N . GLY A 1 74 ? 4.541 1.264 -18.736 1.00 80.69 74 GLY A N 1
ATOM 639 C CA . GLY A 1 74 ? 5.754 1.476 -19.527 1.00 80.69 74 GLY A CA 1
ATOM 640 C C . GLY A 1 74 ? 7.054 1.477 -18.706 1.00 80.69 74 GLY A C 1
ATOM 641 O O . GLY A 1 74 ? 8.124 1.712 -19.268 1.00 80.69 74 GLY A O 1
ATOM 642 N N . ASP A 1 75 ? 6.993 1.217 -17.395 1.00 86.25 75 ASP A N 1
ATOM 643 C CA . ASP A 1 75 ? 8.115 1.296 -16.460 1.00 86.25 75 ASP A CA 1
ATOM 644 C C . ASP A 1 75 ? 8.289 -0.026 -15.708 1.00 86.25 75 ASP A C 1
ATOM 646 O O . ASP A 1 75 ? 7.758 -0.243 -14.621 1.00 86.25 75 ASP A O 1
ATOM 650 N N . LYS A 1 76 ? 9.123 -0.908 -16.269 1.00 88.88 76 LYS A N 1
ATOM 651 C CA . LYS A 1 76 ? 9.394 -2.235 -15.693 1.00 88.88 76 LYS A CA 1
ATOM 652 C C . LYS A 1 76 ? 9.938 -2.181 -14.263 1.00 88.88 76 LYS A C 1
ATOM 654 O O . LYS A 1 76 ? 9.740 -3.127 -13.503 1.00 88.88 76 LYS A O 1
ATOM 659 N N . ALA A 1 77 ? 10.669 -1.122 -13.902 1.00 91.62 77 ALA A N 1
ATOM 660 C CA . ALA A 1 77 ? 11.200 -0.986 -12.549 1.00 91.62 77 ALA A CA 1
ATOM 661 C C . ALA A 1 77 ? 10.067 -0.689 -11.563 1.00 91.62 77 ALA A C 1
ATOM 663 O O . ALA A 1 77 ? 10.036 -1.261 -10.472 1.00 91.62 77 ALA A O 1
ATOM 664 N N . PHE A 1 78 ? 9.130 0.170 -11.965 1.00 91.38 78 PHE A N 1
ATOM 665 C CA . PHE A 1 78 ? 7.916 0.426 -11.208 1.00 91.38 78 PHE A CA 1
ATOM 666 C C . PHE A 1 78 ? 7.004 -0.802 -11.150 1.00 91.38 78 PHE A C 1
ATOM 668 O O . PHE A 1 78 ? 6.591 -1.169 -10.054 1.00 91.38 78 PHE A O 1
ATOM 675 N N . ASP A 1 79 ? 6.770 -1.495 -12.267 1.00 91.06 79 ASP A N 1
ATOM 676 C CA . ASP A 1 79 ? 5.948 -2.715 -12.300 1.00 91.06 79 ASP A CA 1
ATOM 677 C C . ASP A 1 79 ? 6.479 -3.778 -11.328 1.00 91.06 79 ASP A C 1
ATOM 679 O O . ASP A 1 79 ? 5.727 -4.383 -10.560 1.00 91.06 79 ASP A O 1
ATOM 683 N N . PHE A 1 80 ? 7.801 -3.977 -11.303 1.00 94.12 80 PHE A N 1
ATOM 684 C CA . PHE A 1 80 ? 8.426 -4.914 -10.374 1.00 94.12 80 PHE A CA 1
ATOM 685 C C . PHE A 1 80 ? 8.334 -4.444 -8.916 1.00 94.12 80 PHE A C 1
ATOM 687 O O . PHE A 1 80 ? 8.070 -5.247 -8.021 1.00 94.12 80 PHE A O 1
ATOM 694 N N . ALA A 1 81 ? 8.500 -3.146 -8.653 1.00 95.44 81 ALA A N 1
ATOM 695 C CA . ALA A 1 81 ? 8.302 -2.585 -7.318 1.00 95.44 81 ALA A CA 1
ATOM 696 C C . ALA A 1 81 ? 6.848 -2.717 -6.840 1.00 95.44 81 ALA A C 1
ATOM 698 O O . ALA A 1 81 ? 6.612 -3.026 -5.672 1.00 95.44 81 ALA A O 1
ATOM 699 N N . TRP A 1 82 ? 5.880 -2.526 -7.735 1.00 93.94 82 TRP A N 1
ATOM 700 C CA . TRP A 1 82 ? 4.457 -2.704 -7.469 1.00 93.94 82 TRP A CA 1
ATOM 701 C C . TRP A 1 82 ? 4.140 -4.163 -7.113 1.00 93.94 82 TRP A C 1
ATOM 703 O O . TRP A 1 82 ? 3.473 -4.424 -6.110 1.00 93.94 82 TRP A O 1
ATOM 713 N N . LEU A 1 83 ? 4.712 -5.121 -7.852 1.00 95.06 83 LEU A N 1
ATOM 714 C CA . LEU A 1 83 ? 4.643 -6.545 -7.514 1.00 95.06 83 LEU A CA 1
ATOM 715 C C . LEU A 1 83 ? 5.217 -6.831 -6.116 1.00 95.06 83 LEU A C 1
ATOM 717 O O . LEU A 1 83 ? 4.585 -7.531 -5.323 1.00 95.06 83 LEU A O 1
ATOM 721 N N . LEU A 1 84 ? 6.401 -6.298 -5.793 1.00 97.00 84 LEU A N 1
ATOM 722 C CA . LEU A 1 84 ? 7.022 -6.485 -4.476 1.00 97.00 84 LEU A CA 1
ATOM 723 C C . LEU A 1 84 ? 6.149 -5.926 -3.354 1.00 97.00 84 LEU A C 1
ATOM 725 O O . LEU A 1 84 ? 5.953 -6.603 -2.348 1.00 97.00 84 LEU A O 1
ATOM 729 N N . HIS A 1 85 ? 5.602 -4.728 -3.539 1.00 97.31 85 HIS A N 1
ATOM 730 C CA . HIS A 1 85 ? 4.690 -4.096 -2.595 1.00 97.31 85 HIS A CA 1
ATOM 731 C C . HIS A 1 85 ? 3.458 -4.977 -2.331 1.00 97.31 85 HIS A C 1
ATOM 733 O O . HIS A 1 85 ? 3.176 -5.300 -1.174 1.00 97.31 85 HIS A O 1
ATOM 739 N N . GLN A 1 86 ? 2.797 -5.470 -3.382 1.00 96.69 86 GLN A N 1
ATOM 740 C CA . GLN A 1 86 ? 1.667 -6.395 -3.246 1.00 96.69 86 GLN A CA 1
ATOM 741 C C . GLN A 1 86 ? 2.056 -7.706 -2.547 1.00 96.69 86 GLN A C 1
ATOM 743 O O . GLN A 1 86 ? 1.278 -8.255 -1.774 1.00 96.69 86 GLN A O 1
ATOM 748 N N . LYS A 1 87 ? 3.265 -8.226 -2.794 1.00 96.75 87 LYS A N 1
ATOM 749 C CA . LYS A 1 87 ? 3.748 -9.488 -2.204 1.00 96.75 87 LYS A CA 1
ATOM 750 C C . LYS A 1 87 ? 4.391 -9.348 -0.822 1.00 96.75 87 LYS A C 1
ATOM 752 O O . LYS A 1 87 ? 4.632 -10.360 -0.167 1.00 96.75 87 LYS A O 1
ATOM 757 N N . ARG A 1 88 ? 4.618 -8.129 -0.335 1.00 97.56 88 ARG A N 1
ATOM 758 C CA . ARG A 1 88 ? 5.116 -7.855 1.025 1.00 97.56 88 ARG A CA 1
ATOM 759 C C . ARG A 1 88 ? 4.010 -7.464 1.998 1.00 97.56 88 ARG A C 1
ATOM 761 O O . ARG A 1 88 ? 4.175 -7.673 3.196 1.00 97.56 88 ARG A O 1
ATO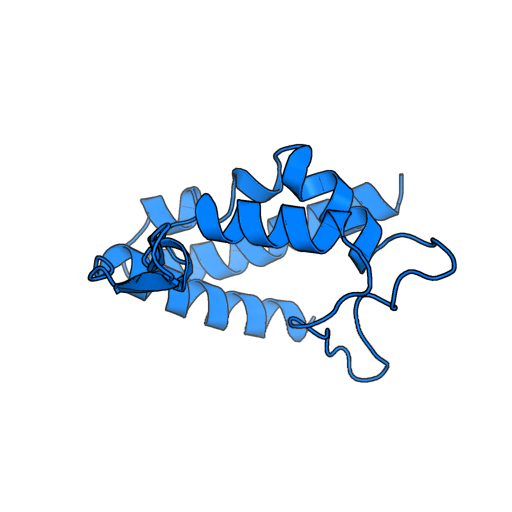M 768 N N . ASN A 1 89 ? 2.890 -6.948 1.496 1.00 98.19 89 ASN A N 1
ATOM 769 C CA . ASN A 1 89 ? 1.812 -6.413 2.319 1.00 98.19 89 ASN A CA 1
ATOM 770 C C . ASN A 1 89 ? 0.545 -7.258 2.163 1.00 98.19 89 ASN A C 1
ATOM 772 O O . ASN A 1 89 ? -0.094 -7.263 1.116 1.00 98.19 89 ASN A O 1
ATOM 776 N N . LYS A 1 90 ? 0.164 -7.962 3.233 1.00 98.31 90 LYS A N 1
ATOM 777 C CA . LYS A 1 90 ? -0.967 -8.906 3.245 1.00 98.31 90 LYS A CA 1
ATOM 778 C C . LYS A 1 90 ? -2.340 -8.257 3.060 1.00 98.31 90 LYS A C 1
ATOM 780 O O . LYS A 1 90 ? -3.295 -8.968 2.766 1.00 98.31 90 LYS A O 1
ATOM 785 N N . HIS A 1 91 ? -2.455 -6.939 3.218 1.00 98.25 91 HIS A N 1
ATOM 786 C CA . HIS A 1 91 ? -3.694 -6.223 2.907 1.00 98.25 91 HIS A CA 1
ATOM 787 C C . HIS A 1 91 ? -3.941 -6.068 1.400 1.00 98.25 91 HIS A C 1
ATOM 789 O O . HIS A 1 91 ? -5.026 -5.661 1.003 1.00 98.25 91 HIS A O 1
ATOM 795 N N . HIS A 1 92 ? -2.979 -6.411 0.540 1.00 97.94 92 HIS A N 1
ATOM 796 C CA . HIS A 1 92 ? -3.231 -6.547 -0.894 1.00 97.94 92 HIS A CA 1
ATOM 797 C C . HIS A 1 92 ? -3.807 -7.930 -1.166 1.00 97.94 92 HIS A C 1
ATOM 799 O O . HIS A 1 92 ? -3.158 -8.938 -0.890 1.00 97.94 92 HIS A O 1
ATOM 805 N N . TRP A 1 93 ? -4.999 -8.009 -1.758 1.00 97.06 93 TRP A N 1
ATOM 806 C CA . TRP A 1 93 ? -5.621 -9.294 -2.107 1.00 97.06 93 TRP A CA 1
ATOM 807 C C . TRP A 1 93 ? -4.736 -10.142 -3.036 1.00 97.06 93 TRP A C 1
ATOM 809 O O . TRP A 1 93 ? -4.757 -11.367 -2.966 1.00 97.06 93 TRP A O 1
ATOM 819 N N . GLN A 1 94 ? -3.886 -9.512 -3.856 1.00 96.75 94 GLN A N 1
ATOM 820 C CA . GLN A 1 94 ? -2.921 -10.205 -4.711 1.00 96.75 94 GLN A CA 1
ATOM 821 C C . GLN A 1 94 ? -1.898 -11.007 -3.903 1.00 96.75 94 GLN A C 1
ATOM 823 O O . GLN A 1 94 ? -1.347 -11.976 -4.426 1.00 96.75 94 GLN A O 1
ATOM 828 N N . TRP A 1 95 ? -1.630 -10.641 -2.646 1.00 97.75 95 TRP A N 1
ATOM 829 C CA . TRP A 1 95 ? -0.779 -11.418 -1.746 1.00 97.75 95 TRP A CA 1
ATOM 830 C C . TRP A 1 95 ? -1.293 -12.858 -1.611 1.00 97.75 95 TRP A C 1
ATOM 832 O O . TRP A 1 95 ? -0.512 -13.803 -1.730 1.00 97.75 95 TRP A O 1
ATOM 842 N N . TRP A 1 96 ? -2.617 -13.004 -1.510 1.00 98.06 96 TRP A N 1
ATOM 843 C CA . TRP A 1 96 ? -3.376 -14.243 -1.301 1.00 98.06 96 TRP A CA 1
ATOM 844 C C . TRP A 1 96 ? -3.611 -15.066 -2.570 1.00 98.06 96 TRP A C 1
ATOM 846 O O . TRP A 1 96 ? -4.368 -16.035 -2.563 1.00 98.06 96 TRP A O 1
ATOM 856 N N . ILE A 1 97 ? -2.953 -14.699 -3.669 1.00 97.31 97 ILE A N 1
ATOM 857 C CA . ILE A 1 97 ? -3.027 -15.412 -4.941 1.00 97.31 97 ILE A CA 1
ATOM 858 C C . ILE A 1 97 ? -1.662 -15.982 -5.292 1.00 97.31 97 ILE A C 1
ATOM 860 O O . ILE A 1 97 ? -0.671 -15.253 -5.409 1.00 97.31 97 ILE A O 1
ATOM 864 N N . ARG A 1 98 ? -1.611 -17.292 -5.524 1.00 95.62 98 ARG A N 1
ATOM 865 C CA . ARG A 1 98 ? -0.408 -17.990 -5.974 1.00 95.62 98 ARG A CA 1
ATOM 866 C C . ARG A 1 98 ? -0.639 -18.577 -7.360 1.00 95.62 98 ARG A C 1
ATOM 868 O O . ARG A 1 98 ? -1.549 -19.379 -7.553 1.00 95.62 98 ARG A O 1
ATOM 875 N N . TYR A 1 99 ? 0.212 -18.193 -8.302 1.00 93.31 99 TYR A N 1
ATOM 876 C CA . TYR A 1 99 ? 0.297 -18.832 -9.610 1.00 93.31 99 TYR A CA 1
ATOM 877 C C . TYR A 1 99 ? 1.129 -20.109 -9.476 1.00 93.31 99 TYR A C 1
ATOM 879 O O . TYR A 1 99 ? 2.210 -20.083 -8.887 1.00 93.31 99 TYR A O 1
ATOM 887 N N . ASN A 1 100 ? 0.598 -21.227 -9.960 1.00 93.81 100 ASN A N 1
ATOM 888 C CA . ASN A 1 100 ? 1.320 -22.489 -10.065 1.00 93.81 100 ASN A CA 1
ATOM 889 C C . ASN A 1 100 ? 2.122 -22.533 -11.370 1.00 93.81 100 ASN A C 1
ATOM 891 O O . ASN A 1 100 ? 1.736 -21.915 -12.362 1.00 93.81 100 ASN A O 1
ATOM 895 N N . ASP A 1 101 ? 3.166 -23.359 -11.398 1.00 94.88 101 ASP A N 1
ATOM 896 C CA . ASP A 1 101 ? 3.990 -23.577 -12.595 1.00 94.88 101 ASP A CA 1
ATOM 897 C C . ASP A 1 101 ? 3.202 -24.211 -13.757 1.00 94.88 101 ASP A C 1
ATOM 899 O O . ASP A 1 101 ? 3.570 -24.067 -14.918 1.00 94.88 101 ASP A O 1
ATOM 903 N N . ASP A 1 102 ? 2.082 -24.877 -13.456 1.00 95.19 102 ASP A N 1
ATOM 904 C CA . ASP A 1 102 ? 1.156 -25.452 -14.440 1.00 95.19 102 ASP A CA 1
ATOM 905 C C . ASP A 1 102 ? 0.087 -24.465 -14.948 1.00 95.19 102 ASP A C 1
ATOM 907 O O . ASP A 1 102 ? -0.854 -24.859 -15.637 1.00 95.19 102 ASP A O 1
ATOM 911 N N . GLY A 1 103 ? 0.205 -23.184 -14.588 1.00 93.88 103 GLY A N 1
ATOM 912 C CA . GLY A 1 103 ? -0.716 -22.123 -14.990 1.00 93.88 103 GLY A CA 1
ATOM 913 C C . GLY A 1 103 ? -2.012 -22.049 -14.176 1.00 93.88 103 GLY A C 1
ATOM 914 O O . GLY A 1 103 ? -2.798 -21.123 -14.385 1.00 93.88 103 GLY A O 1
ATOM 915 N N . ARG A 1 104 ? -2.259 -22.965 -13.228 1.00 95.94 104 ARG A N 1
ATOM 916 C CA . ARG A 1 104 ? -3.420 -22.870 -12.326 1.00 95.94 104 ARG A CA 1
ATOM 917 C C . ARG A 1 104 ? -3.204 -21.802 -11.254 1.00 95.94 104 ARG A C 1
ATOM 919 O O . ARG A 1 104 ? -2.080 -21.513 -10.848 1.00 95.94 104 ARG A O 1
ATOM 926 N N . ILE A 1 105 ? -4.304 -21.252 -10.749 1.00 97.31 105 ILE A N 1
ATOM 927 C CA . ILE A 1 105 ? -4.299 -20.235 -9.694 1.00 97.31 105 ILE A CA 1
ATOM 928 C C . ILE A 1 105 ? -4.832 -20.851 -8.401 1.00 97.31 105 ILE A C 1
ATOM 930 O O . ILE A 1 105 ? -5.917 -21.429 -8.387 1.00 97.31 105 ILE A O 1
ATOM 934 N N . ALA A 1 106 ? -4.074 -20.713 -7.314 1.00 96.62 106 ALA A N 1
ATOM 935 C CA . ALA A 1 106 ? -4.542 -20.988 -5.961 1.00 96.62 106 ALA A CA 1
ATOM 936 C C . ALA A 1 106 ? -4.923 -19.669 -5.278 1.00 96.62 106 ALA A C 1
ATOM 938 O O . ALA A 1 106 ? -4.108 -18.745 -5.210 1.00 96.62 106 ALA A O 1
ATOM 939 N N . VAL A 1 107 ? -6.156 -19.603 -4.778 1.00 97.69 107 VAL A N 1
ATOM 940 C CA . VAL A 1 107 ? -6.696 -18.471 -4.018 1.00 97.69 107 VAL A CA 1
ATOM 941 C C . VAL A 1 107 ? -6.824 -18.901 -2.564 1.00 97.69 107 VAL A C 1
ATOM 943 O O . VAL A 1 107 ? -7.363 -19.970 -2.284 1.00 97.69 107 VAL A O 1
ATOM 946 N N . PHE A 1 108 ? -6.294 -18.086 -1.661 1.00 97.56 108 PHE A N 1
ATOM 947 C CA . PHE A 1 108 ? -6.327 -18.319 -0.223 1.00 97.56 108 PHE A CA 1
ATOM 948 C C . PHE A 1 108 ? -7.268 -17.317 0.449 1.00 97.56 108 PHE A C 1
ATOM 950 O O . PHE A 1 108 ? -7.372 -16.173 0.005 1.00 97.56 108 PHE A O 1
ATOM 957 N N . ASP A 1 109 ? -7.922 -17.737 1.531 1.00 97.69 109 ASP A N 1
ATOM 958 C CA . ASP A 1 109 ? -8.749 -16.839 2.332 1.00 97.69 109 ASP A CA 1
ATOM 959 C C . ASP A 1 109 ? -7.876 -15.805 3.040 1.00 97.69 109 ASP A C 1
ATOM 961 O O . ASP A 1 109 ? -6.898 -16.137 3.709 1.00 97.69 109 ASP A O 1
ATOM 965 N N . MET A 1 110 ? -8.253 -14.541 2.891 1.00 98.06 110 MET A N 1
ATOM 966 C CA . MET A 1 110 ? -7.584 -13.411 3.517 1.00 98.06 110 MET A CA 1
ATOM 967 C C . MET A 1 110 ? -8.087 -13.242 4.949 1.00 98.06 110 MET A C 1
ATOM 969 O O . MET A 1 110 ? -9.297 -13.150 5.168 1.00 98.06 110 MET A O 1
ATOM 973 N N . GLU A 1 111 ? -7.186 -13.175 5.935 1.00 98.12 111 GLU A N 1
ATOM 974 C CA . GLU A 1 111 ? -7.637 -13.011 7.318 1.00 98.12 111 GLU A CA 1
ATOM 975 C C . GLU A 1 111 ? -8.327 -11.652 7.531 1.00 98.12 111 GLU A C 1
ATOM 977 O O . GLU A 1 111 ? -7.948 -10.629 6.952 1.00 98.12 111 GLU A O 1
ATOM 982 N N . GLU A 1 112 ? -9.330 -11.626 8.415 1.00 98.25 112 GLU A N 1
ATOM 983 C CA . GLU A 1 1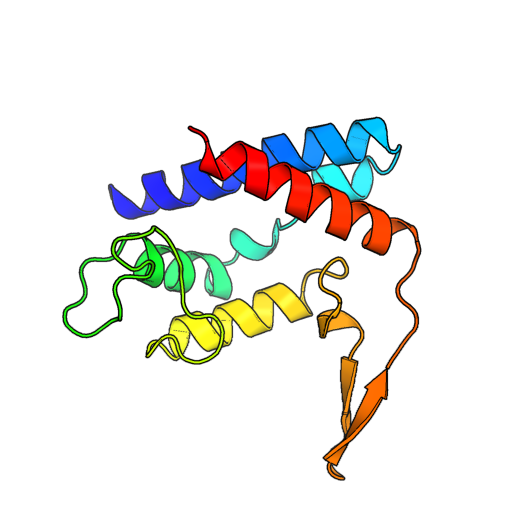12 ? -10.217 -10.472 8.623 1.00 98.25 112 GLU A CA 1
ATOM 984 C C . GLU A 1 112 ? -9.459 -9.172 8.941 1.00 98.25 112 GLU A C 1
ATOM 986 O O . GLU A 1 112 ? -9.850 -8.091 8.498 1.00 98.25 112 GLU A O 1
ATOM 991 N N . CYS A 1 113 ? -8.349 -9.255 9.681 1.00 98.31 113 CYS A N 1
ATOM 992 C CA . CYS A 1 113 ? -7.545 -8.083 10.018 1.00 98.31 113 CYS A CA 1
ATOM 993 C C . CYS A 1 113 ? -6.929 -7.414 8.779 1.00 98.31 113 CYS A C 1
ATOM 995 O O . CYS A 1 113 ? -6.873 -6.185 8.730 1.00 98.31 113 CYS A O 1
ATOM 997 N N . TYR A 1 114 ? -6.540 -8.187 7.763 1.00 98.56 114 TYR A N 1
ATOM 998 C CA . TYR A 1 114 ? -6.009 -7.649 6.513 1.00 98.56 114 TYR A CA 1
ATOM 999 C C . TYR A 1 114 ? -7.122 -7.182 5.578 1.00 98.56 114 TYR A C 1
ATOM 1001 O O . TYR A 1 114 ? -6.922 -6.202 4.866 1.00 98.56 114 TYR A O 1
ATOM 1009 N N . VAL A 1 115 ? -8.311 -7.803 5.614 1.00 98.50 115 VAL A N 1
ATOM 1010 C CA . VAL A 1 115 ? -9.504 -7.282 4.909 1.00 98.50 115 VAL A CA 1
ATOM 1011 C C . VAL A 1 115 ? -9.861 -5.894 5.434 1.00 98.50 115 VAL A C 1
ATOM 1013 O O . VAL A 1 115 ? -10.057 -4.961 4.654 1.00 98.50 115 VAL A O 1
ATOM 1016 N N . LYS A 1 116 ? -9.875 -5.724 6.761 1.00 98.62 116 LYS A N 1
ATOM 1017 C CA . LYS A 1 116 ? -10.081 -4.417 7.398 1.00 98.62 116 LYS A CA 1
ATOM 1018 C C . LYS A 1 116 ? -8.989 -3.422 7.016 1.00 98.62 116 LYS A C 1
ATOM 1020 O O . LYS A 1 116 ? -9.314 -2.280 6.697 1.00 98.62 116 LYS A O 1
ATOM 1025 N N . GLU A 1 117 ? -7.723 -3.841 7.022 1.00 98.75 117 GLU A N 1
ATOM 1026 C CA . GLU A 1 117 ? -6.604 -2.989 6.606 1.00 98.75 117 GLU A CA 1
ATOM 1027 C C . GLU A 1 117 ? -6.745 -2.542 5.143 1.00 98.75 117 GLU A C 1
ATOM 1029 O O . GLU A 1 117 ? -6.571 -1.362 4.870 1.00 98.75 117 GLU A O 1
ATOM 1034 N N . MET A 1 118 ? -7.144 -3.431 4.228 1.00 98.50 118 MET A N 1
ATOM 1035 C CA . MET A 1 118 ? -7.371 -3.112 2.811 1.00 98.50 118 MET A CA 1
ATOM 1036 C C . MET A 1 118 ? -8.452 -2.040 2.630 1.00 98.50 118 MET A C 1
ATOM 1038 O O . MET A 1 118 ? -8.286 -1.093 1.867 1.00 98.50 118 MET A O 1
ATOM 1042 N N . ILE A 1 119 ? -9.560 -2.155 3.366 1.00 98.44 119 ILE A N 1
ATOM 1043 C CA . ILE A 1 119 ? -10.631 -1.151 3.332 1.00 98.44 119 ILE A CA 1
ATOM 1044 C C . ILE A 1 119 ? -10.130 0.180 3.913 1.00 98.44 119 ILE A C 1
ATOM 1046 O O . ILE A 1 119 ? -10.410 1.243 3.357 1.00 98.44 119 ILE A O 1
ATOM 1050 N N . CYS A 1 120 ? -9.366 0.138 5.009 1.00 98.44 120 CYS A N 1
ATOM 1051 C CA . CYS A 1 120 ? -8.749 1.330 5.593 1.00 98.44 120 CYS A CA 1
ATOM 1052 C C . CYS A 1 120 ? -7.754 1.994 4.631 1.00 98.44 120 CYS A C 1
ATOM 1054 O O . CYS A 1 120 ? -7.718 3.223 4.570 1.00 98.44 120 CYS A O 1
ATOM 1056 N N . ASP A 1 121 ? -6.997 1.203 3.866 1.00 98.06 121 ASP A N 1
ATOM 1057 C CA . ASP A 1 121 ? -6.084 1.669 2.822 1.00 98.06 121 ASP A CA 1
ATOM 1058 C C . ASP A 1 121 ? -6.834 2.446 1.733 1.00 98.06 121 ASP A C 1
ATOM 1060 O O . ASP A 1 121 ? -6.498 3.595 1.445 1.00 98.06 121 ASP A O 1
ATOM 1064 N N . TRP A 1 122 ? -7.939 1.898 1.217 1.00 96.44 122 TRP A N 1
ATOM 1065 C CA . TRP A 1 122 ? -8.765 2.573 0.206 1.00 96.44 122 TRP A CA 1
ATOM 1066 C C . TRP A 1 122 ? -9.388 3.875 0.720 1.00 96.44 122 TRP A C 1
ATOM 1068 O O . TRP A 1 122 ? -9.377 4.894 0.023 1.00 96.44 122 TRP A O 1
ATOM 1078 N N . VAL A 1 123 ? -9.900 3.874 1.956 1.00 96.56 123 VAL A N 1
ATOM 1079 C CA . VAL A 1 123 ? -10.432 5.092 2.591 1.00 96.56 123 VAL A CA 1
ATOM 1080 C C . VAL A 1 123 ? -9.319 6.122 2.812 1.00 96.56 123 VAL A C 1
ATOM 1082 O O . VAL A 1 123 ? -9.543 7.319 2.618 1.00 96.56 123 VAL A O 1
ATOM 1085 N N . GLY A 1 124 ? -8.124 5.680 3.212 1.00 94.56 124 GLY A N 1
ATOM 1086 C CA . GLY A 1 124 ? -6.957 6.537 3.402 1.00 94.56 124 GLY A CA 1
ATOM 1087 C C . GLY A 1 124 ? -6.486 7.177 2.099 1.00 94.56 124 GLY A C 1
ATOM 1088 O O . GLY A 1 124 ? -6.344 8.400 2.047 1.00 94.56 124 GLY A O 1
ATOM 1089 N N . ALA A 1 125 ? -6.363 6.387 1.030 1.00 90.75 125 ALA A N 1
ATOM 1090 C CA . ALA A 1 125 ? -6.007 6.857 -0.308 1.00 90.75 125 ALA A CA 1
ATOM 1091 C C . ALA A 1 125 ? -7.006 7.899 -0.839 1.00 90.75 125 ALA A C 1
ATOM 1093 O O . ALA A 1 125 ? -6.611 8.913 -1.417 1.00 90.75 125 ALA A O 1
ATOM 1094 N N . GLY A 1 126 ? -8.305 7.701 -0.585 1.00 88.06 126 GLY A N 1
ATOM 1095 C CA . GLY A 1 126 ? -9.343 8.666 -0.956 1.00 88.06 126 GLY A CA 1
ATOM 1096 C C . GLY A 1 126 ? -9.206 10.021 -0.248 1.00 88.06 126 GLY A C 1
ATOM 1097 O O . GLY A 1 126 ? -9.517 11.052 -0.836 1.00 88.06 126 GLY A O 1
ATOM 1098 N N . LYS A 1 127 ? -8.702 10.051 0.993 1.00 87.38 127 LYS A N 1
ATOM 1099 C CA . LYS A 1 127 ? -8.419 11.301 1.732 1.00 87.38 127 LYS A CA 1
ATOM 1100 C C . LYS A 1 127 ? -7.120 11.956 1.289 1.00 87.38 127 LYS A C 1
ATOM 1102 O O . LYS A 1 127 ? -6.999 13.177 1.325 1.00 87.38 127 LYS A O 1
ATOM 1107 N N . ASP A 1 128 ? -6.162 11.135 0.882 1.00 78.56 128 ASP A N 1
ATOM 1108 C CA . ASP A 1 128 ? -4.881 11.576 0.359 1.00 78.56 128 ASP A CA 1
ATOM 1109 C C . ASP A 1 128 ? -5.060 12.344 -0.974 1.00 78.56 128 ASP A C 1
ATOM 1111 O O . ASP A 1 128 ? -4.412 13.365 -1.193 1.00 78.56 128 ASP A O 1
ATOM 1115 N N . ALA A 1 129 ? -6.013 11.942 -1.818 1.00 67.81 129 ALA A N 1
ATOM 1116 C CA . ALA A 1 129 ? -6.248 12.543 -3.136 1.00 67.81 129 ALA A CA 1
ATOM 1117 C C . ALA A 1 129 ? -6.956 13.919 -3.148 1.00 67.81 129 ALA A C 1
ATOM 1119 O O . ALA A 1 129 ? -6.981 14.569 -4.190 1.00 67.81 129 ALA A O 1
ATOM 1120 N N . VAL A 1 130 ? -7.551 14.359 -2.032 1.00 59.12 130 VAL A N 1
ATOM 1121 C CA . VAL A 1 130 ? -8.389 15.583 -1.959 1.00 59.12 130 VAL A CA 1
ATOM 1122 C C . VAL A 1 130 ? -7.604 16.819 -1.469 1.00 59.12 130 VAL A C 1
ATOM 1124 O O . VAL A 1 130 ? -8.157 17.914 -1.381 1.00 59.12 130 VAL A O 1
ATOM 1127 N N . LEU A 1 131 ? -6.310 16.666 -1.168 1.00 46.12 131 LEU A N 1
ATOM 1128 C CA . LEU A 1 131 ? -5.403 17.715 -0.674 1.00 46.12 131 LEU A CA 1
ATOM 1129 C C . LEU A 1 131 ? -4.167 17.821 -1.566 1.00 46.12 131 LEU A C 1
ATOM 1131 O O . LEU A 1 131 ? -3.712 18.964 -1.786 1.00 46.12 131 LEU A O 1
#

Radius of gyration: 15.56 Å; chains: 1; bounding box: 28×43×38 Å

Sequence (131 aa):
MKKYFQYLWYVIRHKWFVMRECFKQGIYWQGVTHDISKLLPSEFMPYM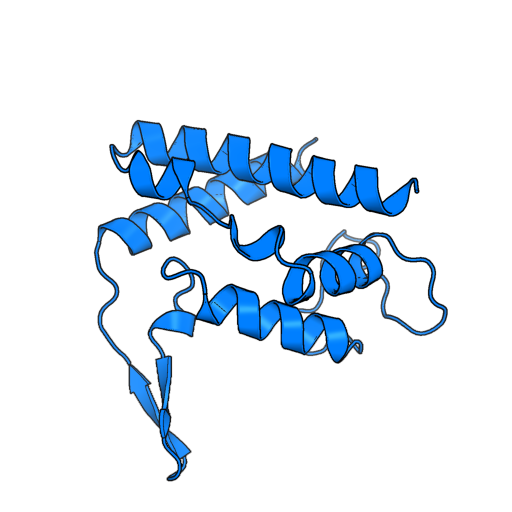EHFYGSKIGISRGRDETGYYKPTDTGDKAFDFAWLLHQKRNKHHWQWWIRYNDDGRIAVFDMEECYVKEMICDWVGAGKDAVL

Secondary structure (DSSP, 8-state):
-HHHHHHHHHHHHHHHHHHHHHHHTT-HHHHHHTTGGGGSHHHHHHHHHHHH---TTSPPSS-TTS---SS--S-HHHHHHHHHHHHH-TTSGGGGEEE-TTS-EEE-PPPHHHHHHHHHHHHHHHHHTT-